Protein AF-A0A5C6QFR6-F1 (afdb_monomer)

Radius of gyration: 28.16 Å; Cα contacts (8 Å, |Δi|>4): 29; chains: 1; bounding box: 52×26×78 Å

pLDDT: mean 91.11, std 8.31, range [51.81, 97.38]

Sequence (98 aa):
MLKNLSLAKKIHLALTLIGAIFLSTTIFFFHHDEKELAEHFVERNLESLALNYFDSVNTMMLTGTIANRQLIQNKILSQDDIVEARILRTQAVNKVFG

Foldseek 3Di:
DVPPDDPVVVVVVVVVVVVVVVVVVVVVVCVVVVVVVVVVVVVVVVVVLLVVLVVVCVVCLVVVNNVCSVVSQVVSVPPPPDPHHDDDDDPVCVVSRD

Secondary structure (DSSP, 8-state):
-GGG--HHHHHHHHHHHHHHHHHHHHHHHHHHHHHHHHHHHHHHHHHHHHHHHHHHHHHHHHHT-GGGHHHHHHHHHTSTT-S-------HHHHHHH-

Organism: NCBI:txid89401

Solvent-accessible surface area (backbone atoms only — not comparable to full-atom values): 5793 Å² total; per-residue (Å²): 128,80,85,81,57,55,72,68,58,54,51,49,51,51,52,51,50,53,50,48,54,52,49,54,50,51,52,57,54,48,59,54,53,52,50,53,51,50,52,55,50,51,50,54,51,50,51,50,52,50,50,53,50,51,50,52,47,50,50,20,58,77,71,72,48,40,89,54,47,61,60,59,44,49,61,55,51,69,37,93,91,40,91,78,76,84,87,90,74,56,72,70,55,41,75,77,63,104

Structure (mmCIF, N/CA/C/O backbone):
data_AF-A0A5C6QFR6-F1
#
_entry.id   AF-A0A5C6QFR6-F1
#
loop_
_atom_site.group_PDB
_atom_site.id
_atom_site.type_symbol
_atom_site.label_atom_id
_atom_site.label_alt_id
_atom_site.label_comp_id
_atom_site.label_asym_id
_atom_site.label_entity_id
_atom_site.label_seq_id
_atom_site.pdbx_PDB_ins_code
_atom_site.Cartn_x
_atom_site.Cartn_y
_atom_site.Cartn_z
_atom_site.occupancy
_atom_site.B_iso_or_equiv
_atom_site.auth_seq_id
_atom_site.auth_comp_id
_atom_site.auth_asym_id
_atom_site.auth_atom_id
_atom_site.pdbx_PDB_model_num
ATOM 1 N N . MET A 1 1 ? 27.272 -16.846 -44.819 1.00 51.81 1 MET A N 1
ATOM 2 C CA . MET A 1 1 ? 26.107 -15.993 -45.160 1.00 51.81 1 MET A CA 1
ATOM 3 C C . MET A 1 1 ? 26.287 -14.502 -44.842 1.00 51.81 1 MET A C 1
ATOM 5 O O . MET A 1 1 ? 25.835 -13.692 -45.633 1.00 51.81 1 MET A O 1
ATOM 9 N N . LEU A 1 2 ? 26.986 -14.102 -43.767 1.00 56.81 2 LEU A N 1
ATOM 10 C CA . LEU A 1 2 ? 27.191 -12.679 -43.402 1.00 56.81 2 LEU A CA 1
ATOM 11 C C . LEU A 1 2 ? 28.184 -11.890 -44.288 1.00 56.81 2 LEU A C 1
ATOM 13 O O . LEU A 1 2 ? 28.194 -10.659 -44.265 1.00 56.81 2 LEU A O 1
ATOM 17 N N . LYS A 1 3 ? 29.021 -12.574 -45.082 1.00 59.34 3 LYS A N 1
ATOM 18 C CA . LYS A 1 3 ? 30.079 -11.937 -45.891 1.00 59.34 3 LYS A CA 1
ATOM 19 C C . LYS A 1 3 ? 29.555 -11.115 -47.084 1.00 59.34 3 LYS A C 1
ATOM 21 O O . LYS A 1 3 ? 30.212 -10.146 -47.445 1.00 59.34 3 LYS A O 1
ATOM 26 N N . ASN A 1 4 ? 28.362 -11.418 -47.615 1.00 63.91 4 ASN A N 1
ATOM 27 C CA . ASN A 1 4 ? 27.818 -10.806 -48.845 1.00 63.91 4 ASN A CA 1
ATOM 28 C C . ASN A 1 4 ? 26.804 -9.669 -48.591 1.00 63.91 4 ASN A C 1
ATOM 30 O O . ASN A 1 4 ? 26.052 -9.286 -49.484 1.00 63.91 4 ASN A O 1
ATOM 34 N N . LEU A 1 5 ? 26.734 -9.139 -47.368 1.00 68.38 5 LEU A N 1
ATOM 35 C CA . LEU A 1 5 ? 25.826 -8.041 -47.032 1.00 68.38 5 LEU A CA 1
ATOM 36 C C . LEU A 1 5 ? 26.433 -6.684 -47.418 1.00 68.38 5 LEU A C 1
ATOM 38 O O . LEU A 1 5 ? 27.587 -6.402 -47.089 1.00 68.38 5 LEU A O 1
ATOM 42 N N . SER A 1 6 ? 25.623 -5.834 -48.061 1.00 80.38 6 SER A N 1
ATOM 43 C CA . SER A 1 6 ? 25.921 -4.408 -48.266 1.00 80.38 6 SER A CA 1
ATOM 44 C C . SER A 1 6 ? 26.280 -3.736 -46.935 1.00 80.38 6 SER A C 1
ATOM 46 O O . SER A 1 6 ? 25.743 -4.103 -45.885 1.00 80.38 6 SER A O 1
ATOM 48 N N . LEU A 1 7 ? 27.169 -2.740 -46.984 1.00 82.00 7 LEU A N 1
ATOM 49 C CA . LEU A 1 7 ? 27.622 -1.980 -45.817 1.00 82.00 7 LEU A CA 1
ATOM 50 C C . LEU A 1 7 ? 26.445 -1.452 -44.979 1.00 82.00 7 LEU A C 1
ATOM 52 O O . LEU A 1 7 ? 26.453 -1.595 -43.759 1.00 82.00 7 LEU A O 1
ATOM 56 N N . ALA A 1 8 ? 25.386 -0.964 -45.631 1.00 84.38 8 ALA A N 1
ATOM 57 C CA . ALA A 1 8 ? 24.175 -0.490 -44.962 1.00 84.38 8 ALA A CA 1
ATOM 58 C C . ALA A 1 8 ? 23.491 -1.586 -44.124 1.00 84.38 8 ALA A C 1
ATOM 60 O O . ALA A 1 8 ? 23.129 -1.361 -42.972 1.00 84.38 8 ALA A O 1
ATOM 61 N N . LYS A 1 9 ? 23.376 -2.814 -44.654 1.00 85.69 9 LYS A N 1
ATOM 62 C CA . LYS A 1 9 ? 22.759 -3.933 -43.920 1.00 85.69 9 LYS A CA 1
ATOM 63 C C . LYS A 1 9 ? 23.591 -4.361 -42.708 1.00 85.69 9 LYS A C 1
ATOM 65 O O . LYS A 1 9 ? 23.016 -4.782 -41.711 1.00 85.69 9 LYS A O 1
ATOM 70 N N . LYS A 1 10 ? 24.922 -4.238 -42.770 1.00 83.56 10 LYS A N 1
ATOM 71 C CA . LYS A 1 10 ? 25.805 -4.512 -41.621 1.00 83.56 10 LYS A CA 1
ATOM 72 C C . LYS A 1 10 ? 25.608 -3.484 -40.505 1.00 83.56 10 LYS A C 1
ATOM 74 O O . LYS A 1 10 ? 25.533 -3.871 -39.345 1.00 83.56 10 LYS A O 1
ATOM 79 N N . ILE A 1 11 ? 25.471 -2.206 -40.863 1.00 90.19 11 ILE A N 1
ATOM 80 C CA . ILE A 1 11 ? 25.215 -1.120 -39.906 1.00 90.19 11 ILE A CA 1
ATOM 81 C C . ILE A 1 11 ? 23.843 -1.292 -39.249 1.00 90.19 11 ILE A C 1
ATOM 83 O O . ILE A 1 11 ? 23.750 -1.251 -38.027 1.00 90.19 11 ILE A O 1
ATOM 87 N N . HIS A 1 12 ? 22.791 -1.557 -40.030 1.00 91.25 12 HIS A N 1
ATOM 88 C CA . HIS A 1 12 ? 21.461 -1.804 -39.468 1.00 91.25 12 HIS A CA 1
ATOM 89 C C . HIS A 1 12 ? 21.438 -3.026 -38.550 1.00 91.25 12 HIS A C 1
ATOM 91 O O . HIS A 1 12 ? 20.867 -2.946 -37.471 1.00 91.25 12 HIS A O 1
ATOM 97 N N . LEU A 1 13 ? 22.110 -4.122 -38.924 1.00 91.69 13 LEU A N 1
ATOM 98 C CA . LEU A 1 13 ? 22.210 -5.304 -38.068 1.00 91.69 13 LEU A CA 1
ATOM 99 C C . LEU A 1 13 ? 22.889 -4.981 -36.731 1.00 91.69 13 LEU A C 1
ATOM 101 O O . LEU A 1 13 ? 22.395 -5.395 -35.688 1.00 91.69 13 LEU A O 1
ATOM 105 N N . ALA A 1 14 ? 23.990 -4.226 -36.755 1.00 92.44 14 ALA A N 1
ATOM 106 C CA . ALA A 1 14 ? 24.676 -3.803 -35.538 1.00 92.44 14 ALA A CA 1
ATOM 107 C C . ALA A 1 14 ? 23.789 -2.897 -34.670 1.00 92.44 14 ALA A C 1
ATOM 109 O O . ALA A 1 14 ? 23.700 -3.103 -33.463 1.00 92.44 14 ALA A O 1
ATOM 110 N N . LEU A 1 15 ? 23.085 -1.942 -35.284 1.00 94.62 15 LEU A N 1
ATOM 111 C CA . LEU A 1 15 ? 22.184 -1.031 -34.580 1.00 94.62 15 LEU A CA 1
ATOM 112 C C . LEU A 1 15 ? 21.015 -1.781 -33.929 1.00 94.62 15 LEU A C 1
ATOM 114 O O . LEU A 1 15 ? 20.712 -1.552 -32.761 1.00 94.62 15 LEU A O 1
ATOM 118 N N . THR A 1 16 ? 20.398 -2.716 -34.654 1.00 95.38 16 THR A N 1
ATOM 119 C CA . THR A 1 16 ? 19.339 -3.577 -34.118 1.00 95.38 16 THR A CA 1
ATOM 120 C C . THR A 1 16 ? 19.859 -4.454 -32.986 1.00 95.38 16 THR A C 1
ATOM 122 O O . THR A 1 16 ? 19.168 -4.606 -31.986 1.00 95.38 16 THR A O 1
ATOM 125 N N . LEU A 1 17 ? 21.071 -5.001 -33.105 1.00 96.00 17 LEU A N 1
ATOM 126 C CA . LEU A 1 17 ? 21.658 -5.847 -32.066 1.00 96.00 17 LEU A CA 1
ATOM 127 C C . LEU A 1 17 ? 21.901 -5.061 -30.772 1.00 96.00 17 LEU A C 1
ATOM 129 O O . LEU A 1 17 ? 21.523 -5.517 -29.699 1.00 96.00 17 LEU A O 1
ATOM 133 N N . ILE A 1 18 ? 22.473 -3.860 -30.878 1.00 96.50 18 ILE A N 1
ATOM 134 C CA . ILE A 1 18 ? 22.690 -2.975 -29.728 1.00 96.50 18 ILE A CA 1
ATOM 135 C C . ILE A 1 18 ? 21.349 -2.571 -29.109 1.00 96.50 18 ILE A C 1
ATOM 137 O O . ILE A 1 18 ? 21.189 -2.663 -27.895 1.00 96.50 18 ILE A O 1
ATOM 141 N N . GLY A 1 19 ? 20.372 -2.182 -29.934 1.00 96.81 19 GLY A N 1
ATOM 142 C CA . GLY A 1 19 ? 19.032 -1.827 -29.465 1.00 96.81 19 GLY A CA 1
ATOM 143 C C . GLY A 1 19 ? 18.330 -2.985 -28.755 1.00 96.81 19 GLY A C 1
ATOM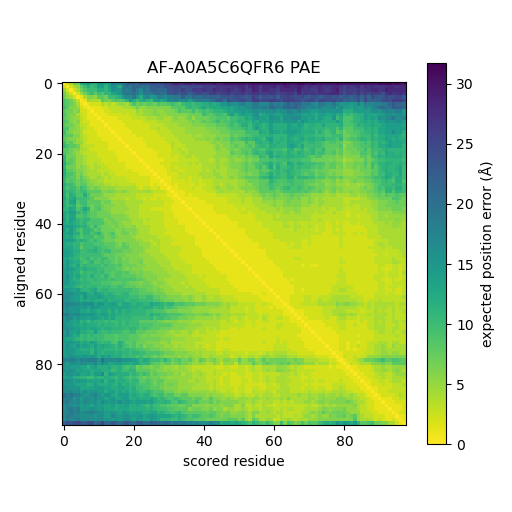 144 O O . GLY A 1 19 ? 17.737 -2.778 -27.703 1.00 96.81 19 GLY A O 1
ATOM 145 N N . ALA A 1 20 ? 18.449 -4.206 -29.280 1.00 96.88 20 ALA A N 1
ATOM 146 C CA . ALA A 1 20 ? 17.881 -5.401 -28.665 1.00 96.88 20 ALA A CA 1
ATOM 147 C C . ALA A 1 20 ? 18.539 -5.712 -27.314 1.00 96.88 20 ALA A C 1
ATOM 149 O O . ALA A 1 20 ? 17.832 -5.933 -26.339 1.00 96.88 20 ALA A O 1
ATOM 150 N N . ILE A 1 21 ? 19.874 -5.668 -27.231 1.00 96.81 21 ILE A N 1
ATOM 151 C CA . ILE A 1 21 ? 20.605 -5.899 -25.974 1.00 96.81 21 ILE A CA 1
ATOM 152 C C . ILE A 1 21 ? 20.226 -4.848 -24.927 1.00 96.81 21 ILE A C 1
ATOM 154 O O . ILE A 1 21 ? 19.957 -5.194 -23.774 1.00 96.81 21 ILE A O 1
ATOM 158 N N . PHE A 1 22 ? 20.178 -3.576 -25.325 1.00 96.69 22 PHE A N 1
ATOM 159 C CA . PHE A 1 22 ? 19.798 -2.485 -24.434 1.00 96.69 22 PHE A CA 1
ATOM 160 C C . PHE A 1 22 ? 18.365 -2.666 -23.926 1.00 96.69 22 PHE A C 1
ATOM 162 O O . PHE A 1 22 ? 18.150 -2.690 -22.719 1.00 96.69 22 PHE A O 1
ATOM 169 N N . LEU A 1 23 ? 17.411 -2.901 -24.833 1.00 96.38 23 LEU A N 1
ATOM 170 C CA . LEU A 1 23 ? 16.007 -3.118 -24.490 1.00 96.38 23 LEU A CA 1
ATOM 171 C C . LEU A 1 23 ? 15.827 -4.322 -23.559 1.00 96.38 23 LEU A C 1
ATOM 173 O O . LEU A 1 23 ? 15.140 -4.210 -22.548 1.00 96.38 23 LEU A O 1
ATOM 177 N N . SER A 1 24 ? 16.459 -5.459 -23.865 1.00 96.00 24 SER A N 1
ATOM 178 C CA . SER A 1 24 ? 16.389 -6.653 -23.019 1.00 96.00 24 SER A CA 1
ATOM 179 C C . SER A 1 24 ? 16.935 -6.390 -21.620 1.00 96.00 24 SER A C 1
ATOM 181 O O . SER A 1 24 ? 16.329 -6.821 -20.643 1.00 96.00 24 SER A O 1
ATOM 183 N N . THR A 1 25 ? 18.042 -5.653 -21.520 1.00 95.00 25 THR A N 1
ATOM 184 C CA . THR A 1 25 ? 18.614 -5.270 -20.227 1.00 95.00 25 THR A CA 1
ATOM 185 C C . THR A 1 25 ? 17.639 -4.381 -19.460 1.00 95.00 25 THR A C 1
ATOM 187 O O . THR A 1 25 ? 17.298 -4.695 -18.325 1.00 95.00 25 THR A O 1
ATOM 190 N N . THR A 1 26 ? 17.121 -3.320 -20.084 1.00 95.44 26 THR A N 1
ATOM 191 C CA . THR A 1 26 ? 16.170 -2.405 -19.439 1.00 95.44 26 THR A CA 1
ATOM 192 C C . THR A 1 26 ? 14.922 -3.126 -18.951 1.00 95.44 26 THR A C 1
ATOM 194 O O . THR A 1 26 ? 14.538 -2.922 -17.807 1.00 95.44 26 THR A O 1
ATOM 197 N N . ILE A 1 27 ? 14.320 -3.993 -19.772 1.00 94.88 27 ILE A N 1
ATOM 198 C CA . ILE A 1 27 ? 13.129 -4.764 -19.387 1.00 94.88 27 ILE A CA 1
ATOM 199 C C . ILE A 1 27 ? 13.424 -5.650 -18.173 1.00 94.88 27 ILE A C 1
ATOM 201 O O . ILE A 1 27 ? 12.605 -5.724 -17.263 1.00 94.88 27 ILE A O 1
ATOM 205 N N . PHE A 1 28 ? 14.588 -6.304 -18.144 1.00 92.69 28 PHE 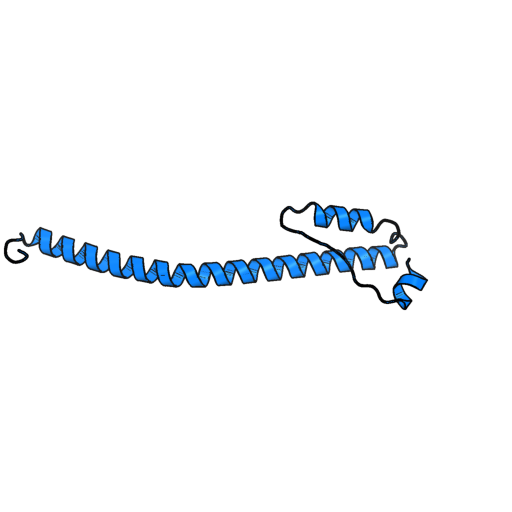A N 1
ATOM 206 C CA . PHE A 1 28 ? 14.953 -7.183 -17.037 1.00 92.69 28 PHE A CA 1
ATOM 207 C C . PHE A 1 28 ? 15.090 -6.423 -15.713 1.00 92.69 28 PHE A C 1
ATOM 209 O O . PHE A 1 28 ? 14.556 -6.871 -14.702 1.00 92.69 28 PHE A O 1
ATOM 216 N N . PHE A 1 29 ? 15.756 -5.264 -15.726 1.00 91.81 29 PHE A N 1
ATOM 217 C CA . PHE A 1 29 ? 15.876 -4.416 -14.536 1.00 91.81 29 PHE A CA 1
ATOM 218 C C . PHE A 1 29 ? 14.520 -3.838 -14.111 1.00 91.81 29 PHE A C 1
ATOM 220 O O . PHE A 1 29 ? 14.126 -3.996 -12.960 1.00 91.81 29 PHE A O 1
ATOM 227 N N . PHE A 1 30 ? 13.759 -3.269 -15.052 1.00 94.25 30 PHE A N 1
ATOM 228 C CA . PHE A 1 30 ? 12.449 -2.682 -14.755 1.00 94.25 30 PHE A CA 1
ATOM 229 C C . PHE A 1 30 ? 11.477 -3.682 -14.140 1.00 94.25 30 PHE A C 1
ATOM 231 O O . PHE A 1 30 ? 10.740 -3.326 -13.231 1.00 94.25 30 PHE A O 1
ATOM 238 N N . HIS A 1 31 ? 11.476 -4.930 -14.609 1.00 91.44 31 HIS A N 1
ATOM 239 C CA . HIS A 1 31 ? 10.545 -5.930 -14.099 1.00 91.44 31 HIS A CA 1
ATOM 240 C C . HIS A 1 31 ? 10.741 -6.219 -12.602 1.00 91.44 31 HIS A C 1
ATOM 242 O O . HIS A 1 31 ? 9.769 -6.480 -11.894 1.00 91.44 31 HIS A O 1
ATOM 248 N N . HIS A 1 32 ? 11.985 -6.176 -12.117 1.00 88.69 32 HIS A N 1
ATOM 249 C CA . HIS A 1 32 ? 12.278 -6.365 -10.700 1.00 88.69 32 HIS A CA 1
ATOM 250 C C . HIS A 1 32 ? 11.882 -5.133 -9.881 1.00 88.69 32 HIS A C 1
ATOM 252 O O . HIS A 1 32 ? 11.130 -5.258 -8.915 1.00 88.69 32 HIS A O 1
ATOM 258 N N . ASP A 1 33 ? 12.321 -3.956 -10.328 1.00 93.31 33 ASP A N 1
ATOM 259 C CA . ASP A 1 33 ? 12.104 -2.690 -9.626 1.00 93.31 33 ASP A CA 1
ATOM 260 C C . ASP A 1 33 ? 10.610 -2.329 -9.550 1.00 93.31 33 ASP A C 1
ATOM 262 O O . ASP A 1 33 ? 10.127 -1.845 -8.528 1.00 93.31 33 ASP A O 1
ATOM 266 N N . GLU A 1 34 ? 9.846 -2.598 -10.614 1.00 94.75 34 GLU A N 1
ATOM 267 C CA . GLU A 1 34 ? 8.402 -2.348 -10.662 1.00 94.75 34 GLU A CA 1
ATOM 268 C C . GLU A 1 34 ? 7.648 -3.216 -9.653 1.00 94.75 34 GLU A C 1
ATOM 270 O O . GLU A 1 34 ? 6.742 -2.730 -8.973 1.00 94.75 34 GLU A O 1
ATOM 275 N N . LYS A 1 35 ? 8.046 -4.486 -9.511 1.00 93.81 35 LYS A N 1
ATOM 276 C CA . LYS A 1 35 ? 7.442 -5.389 -8.532 1.00 93.81 35 LYS A CA 1
ATOM 277 C C . LYS A 1 35 ? 7.728 -4.925 -7.104 1.00 93.81 35 LYS A C 1
ATOM 279 O O . LYS A 1 35 ? 6.798 -4.855 -6.305 1.00 93.81 35 LYS A O 1
ATOM 284 N N . GLU A 1 36 ? 8.983 -4.601 -6.794 1.00 95.88 36 GLU A N 1
ATOM 285 C CA . GLU A 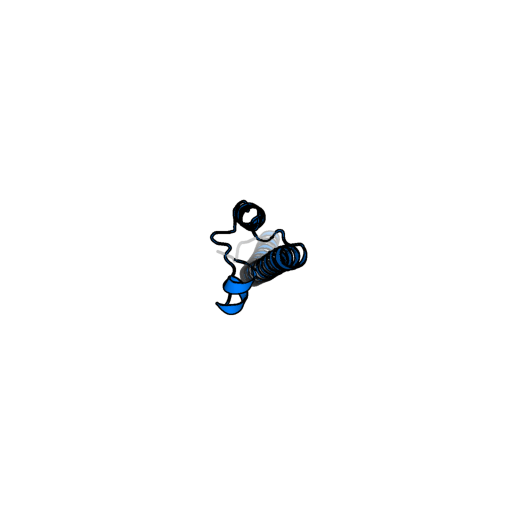1 36 ? 9.371 -4.116 -5.465 1.00 95.88 36 GLU A CA 1
ATOM 286 C C . GLU A 1 36 ? 8.628 -2.821 -5.115 1.00 95.88 36 GLU A C 1
ATOM 288 O O . GLU A 1 36 ? 8.047 -2.701 -4.037 1.00 95.88 36 GLU A O 1
ATOM 293 N N . LEU A 1 37 ? 8.564 -1.876 -6.056 1.00 96.38 37 LEU A N 1
ATOM 294 C CA . LEU A 1 37 ? 7.849 -0.621 -5.861 1.00 96.38 37 LEU A CA 1
ATOM 295 C C . LEU A 1 37 ? 6.348 -0.844 -5.635 1.00 96.38 37 LEU A C 1
ATOM 297 O O . LEU A 1 37 ? 5.765 -0.203 -4.759 1.00 96.38 37 LEU A O 1
ATOM 301 N N . ALA A 1 38 ? 5.725 -1.740 -6.404 1.00 96.31 38 ALA A N 1
ATOM 302 C CA . ALA A 1 38 ? 4.311 -2.064 -6.258 1.00 96.31 38 ALA A CA 1
ATOM 303 C C . ALA A 1 38 ? 4.012 -2.704 -4.894 1.00 96.31 38 ALA A C 1
ATOM 305 O O . ALA A 1 38 ? 3.083 -2.268 -4.213 1.00 96.31 38 ALA A O 1
ATOM 306 N N . GLU A 1 39 ? 4.812 -3.683 -4.462 1.00 96.12 39 GLU A N 1
ATOM 307 C CA . GLU A 1 39 ? 4.668 -4.317 -3.145 1.00 96.12 39 GLU A CA 1
ATOM 308 C C . GLU A 1 39 ? 4.819 -3.286 -2.020 1.00 96.12 39 GLU A C 1
ATOM 310 O O . GLU A 1 39 ? 3.947 -3.171 -1.157 1.00 96.12 39 GLU A O 1
ATOM 315 N N . HIS A 1 40 ? 5.864 -2.461 -2.083 1.00 97.38 40 HIS A N 1
ATOM 316 C CA . HIS A 1 40 ? 6.147 -1.463 -1.058 1.00 97.38 40 HIS A CA 1
ATOM 317 C C . HIS A 1 40 ? 5.085 -0.352 -1.009 1.00 97.38 40 HIS A C 1
ATOM 319 O O . HIS A 1 40 ? 4.775 0.185 0.061 1.00 97.38 40 HIS A O 1
ATOM 325 N N . PHE A 1 41 ? 4.509 0.006 -2.159 1.00 96.25 41 PHE A N 1
ATOM 326 C CA . PHE A 1 41 ? 3.393 0.943 -2.245 1.00 96.25 41 PHE A CA 1
ATOM 327 C C . PHE A 1 41 ? 2.125 0.365 -1.606 1.00 96.25 41 PHE A C 1
ATOM 329 O O . PHE A 1 41 ? 1.490 1.043 -0.795 1.00 96.25 41 PHE A O 1
ATOM 336 N N . VAL A 1 42 ? 1.780 -0.885 -1.932 1.00 95.00 42 VAL A N 1
ATOM 337 C CA . VAL A 1 42 ? 0.611 -1.573 -1.367 1.00 95.00 42 VAL A CA 1
ATOM 338 C C . VAL A 1 42 ? 0.751 -1.728 0.145 1.00 95.00 42 VAL A C 1
ATOM 340 O O . VAL A 1 42 ? -0.192 -1.409 0.865 1.00 95.00 42 VAL A O 1
ATOM 343 N N . GLU A 1 43 ? 1.923 -2.132 0.639 1.00 96.38 43 GLU A N 1
ATOM 344 C CA . GLU A 1 43 ? 2.197 -2.264 2.073 1.00 96.38 43 GLU A CA 1
ATOM 345 C C . GLU A 1 43 ? 1.971 -0.942 2.813 1.00 96.38 43 GLU A C 1
ATOM 347 O O . GLU A 1 43 ? 1.203 -0.884 3.773 1.00 96.38 43 GLU A O 1
ATOM 352 N N . ARG A 1 44 ? 2.571 0.150 2.326 1.00 96.56 44 ARG A N 1
ATOM 353 C CA . ARG A 1 44 ? 2.428 1.473 2.949 1.00 96.56 44 ARG A CA 1
ATOM 354 C C . ARG A 1 44 ? 0.998 1.994 2.904 1.00 96.56 44 ARG A C 1
ATOM 356 O O . ARG A 1 44 ? 0.539 2.631 3.854 1.00 96.56 44 ARG A O 1
ATOM 363 N N . ASN A 1 45 ? 0.295 1.756 1.800 1.00 94.56 45 ASN A N 1
ATOM 364 C CA . ASN A 1 45 ? -1.106 2.133 1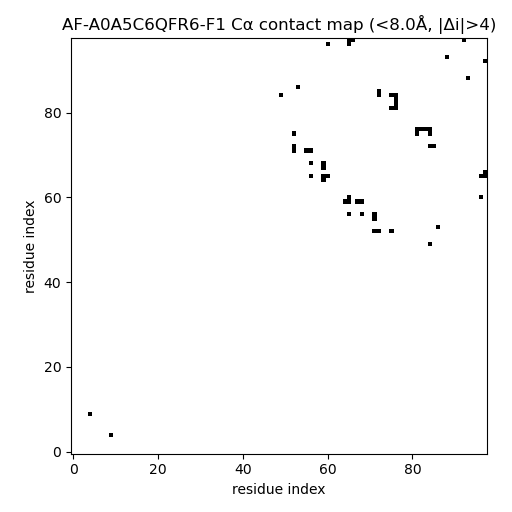.683 1.00 94.56 45 ASN A CA 1
ATOM 36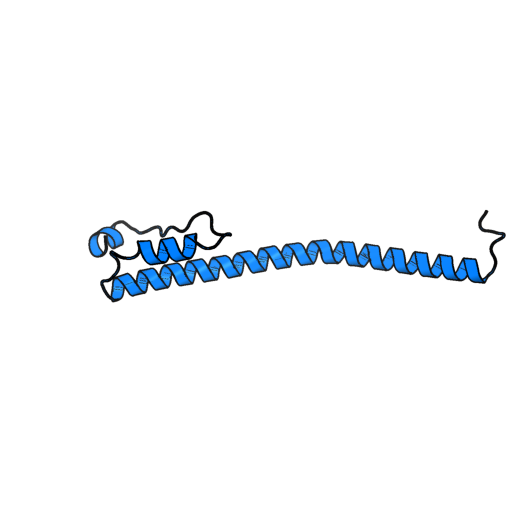5 C C . ASN A 1 45 ? -1.970 1.338 2.673 1.00 94.56 45 ASN A C 1
ATOM 367 O O . ASN A 1 45 ? -2.809 1.917 3.363 1.00 94.56 45 ASN A O 1
ATOM 371 N N . LEU A 1 46 ? -1.726 0.031 2.797 1.00 94.62 46 LEU A N 1
ATOM 372 C CA . LEU A 1 46 ? -2.437 -0.837 3.729 1.00 94.62 46 LEU A CA 1
ATOM 373 C C . LEU A 1 46 ? -2.163 -0.453 5.190 1.00 94.62 46 LEU A C 1
ATOM 375 O O . LEU A 1 46 ? -3.102 -0.380 5.982 1.00 94.62 46 LEU A O 1
ATOM 379 N N . GLU A 1 47 ? -0.913 -0.142 5.539 1.00 95.88 47 GLU A N 1
ATOM 380 C CA . GLU A 1 47 ? -0.543 0.375 6.860 1.00 95.88 47 GLU A CA 1
ATOM 381 C C . GLU A 1 47 ? -1.288 1.680 7.165 1.00 95.88 47 GLU A C 1
ATOM 383 O O . GLU A 1 47 ? -1.910 1.814 8.220 1.00 95.88 47 GLU A O 1
ATOM 388 N N . SER A 1 48 ? -1.308 2.624 6.219 1.00 95.56 48 SER A N 1
ATOM 389 C CA . SER A 1 48 ? -2.034 3.885 6.384 1.00 95.56 48 SER A CA 1
ATOM 390 C C . SER A 1 48 ? -3.537 3.664 6.579 1.00 95.56 48 SER A C 1
ATOM 392 O O . SER A 1 48 ? -4.142 4.264 7.470 1.00 95.56 48 SER A O 1
ATOM 394 N N . LEU A 1 49 ? -4.154 2.772 5.799 1.00 94.69 49 LEU A N 1
ATOM 395 C CA . LEU A 1 49 ? -5.561 2.402 5.961 1.00 94.69 49 LEU A CA 1
ATOM 396 C C . LEU A 1 49 ? -5.833 1.768 7.331 1.00 94.69 49 LEU A C 1
ATOM 398 O O . LEU A 1 49 ? -6.826 2.115 7.974 1.00 94.69 49 LEU A O 1
ATOM 402 N N . ALA A 1 50 ? -4.953 0.882 7.801 1.00 94.94 50 ALA A N 1
ATOM 403 C CA . ALA A 1 50 ? -5.071 0.243 9.107 1.00 94.94 50 ALA A CA 1
ATOM 404 C C . ALA A 1 50 ? -4.950 1.256 10.258 1.00 94.94 50 ALA A C 1
ATOM 406 O O . ALA A 1 50 ? -5.764 1.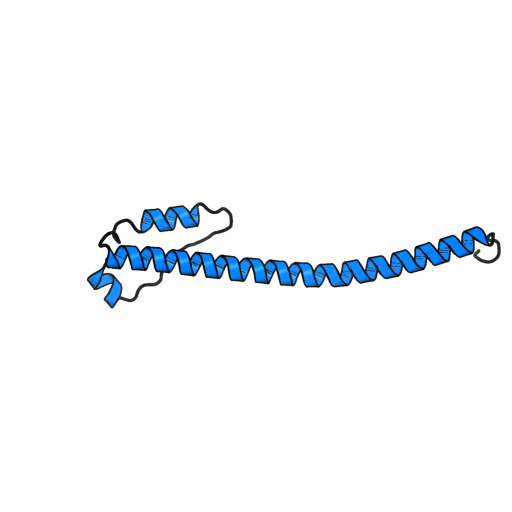225 11.185 1.00 94.94 50 ALA A O 1
ATOM 407 N N . LEU A 1 51 ? -3.996 2.188 10.180 1.00 95.81 51 LEU A N 1
ATOM 408 C CA . LEU A 1 51 ? -3.836 3.269 11.158 1.00 95.81 51 LEU A CA 1
ATOM 409 C C . LEU A 1 51 ? -5.066 4.185 11.178 1.00 95.81 51 LEU A C 1
ATOM 411 O O . LEU A 1 51 ? -5.639 4.425 12.239 1.00 95.81 51 LEU A O 1
ATOM 415 N N . ASN A 1 52 ? -5.557 4.598 10.008 1.00 94.56 52 ASN A N 1
ATOM 416 C CA . ASN A 1 52 ? -6.769 5.414 9.897 1.00 94.56 52 ASN A CA 1
ATOM 417 C C . ASN A 1 52 ? -8.012 4.695 10.450 1.00 94.56 52 ASN A C 1
ATOM 419 O O . ASN A 1 52 ? -8.878 5.321 11.075 1.00 94.56 52 ASN A O 1
ATOM 423 N N . TYR A 1 53 ? -8.119 3.378 10.239 1.00 95.06 53 TYR A N 1
ATOM 424 C CA . TYR A 1 53 ? -9.184 2.570 10.831 1.00 95.06 53 TYR A CA 1
ATOM 425 C C . TYR A 1 53 ? -9.113 2.596 12.356 1.00 95.06 53 TYR A C 1
ATOM 427 O O . TYR A 1 53 ? -10.116 2.845 13.030 1.00 95.06 53 TYR A O 1
ATOM 435 N N . PHE A 1 54 ? -7.917 2.349 12.888 1.00 95.06 54 PHE A N 1
ATOM 436 C CA . PHE A 1 54 ? -7.658 2.312 14.315 1.00 95.06 54 PHE A CA 1
ATOM 437 C C . PHE A 1 54 ? -7.969 3.661 14.972 1.00 95.06 54 PHE A C 1
ATOM 439 O O . PHE A 1 54 ? -8.703 3.704 15.958 1.00 95.06 54 PHE A O 1
ATOM 446 N N . ASP A 1 55 ? -7.534 4.766 14.370 1.00 95.75 55 ASP A N 1
ATOM 447 C CA . ASP A 1 55 ? -7.797 6.121 14.859 1.00 95.75 55 ASP A CA 1
ATOM 448 C C . ASP A 1 55 ? -9.276 6.502 14.802 1.00 95.75 55 ASP A C 1
ATOM 450 O O . ASP A 1 55 ? -9.796 7.141 15.722 1.00 95.75 55 ASP A O 1
ATOM 454 N N . SER A 1 56 ? -9.993 6.054 13.770 1.00 94.94 56 SER A N 1
ATOM 455 C CA . SER A 1 56 ? -11.447 6.218 13.698 1.00 94.94 56 SER A CA 1
ATOM 456 C C . SER A 1 56 ? -12.130 5.505 14.865 1.00 94.94 56 SER A C 1
ATOM 458 O O . SER A 1 56 ? -13.017 6.063 15.513 1.00 94.94 56 SER A O 1
ATOM 460 N N . VAL A 1 57 ? -11.694 4.284 15.183 1.00 94.06 57 VAL A N 1
ATOM 461 C CA . VAL A 1 57 ? -12.219 3.522 16.322 1.00 94.06 57 VAL A CA 1
ATOM 462 C C . VAL A 1 57 ? -11.840 4.161 17.657 1.00 94.06 57 VAL A C 1
ATOM 464 O O . VAL A 1 57 ? -12.703 4.277 18.527 1.00 94.06 57 VAL A O 1
ATOM 467 N N . ASN A 1 58 ? -10.616 4.666 17.807 1.00 93.81 58 ASN A N 1
ATOM 468 C CA . ASN A 1 58 ? -10.196 5.417 18.992 1.00 93.81 58 ASN A CA 1
ATOM 469 C C . ASN A 1 58 ? -11.029 6.682 19.190 1.00 93.81 58 ASN A C 1
ATOM 471 O O . ASN A 1 58 ? -11.508 6.951 20.290 1.00 93.81 58 ASN A O 1
ATOM 475 N N . THR A 1 59 ? -11.281 7.422 18.115 1.00 95.00 59 THR A N 1
ATOM 476 C CA . THR A 1 59 ? -12.132 8.612 18.145 1.00 95.00 59 THR A CA 1
ATOM 477 C C . THR A 1 59 ? -13.561 8.250 18.543 1.00 95.00 59 THR A C 1
ATOM 479 O O . THR A 1 59 ? -14.178 8.951 19.344 1.00 95.00 59 THR A O 1
ATOM 482 N N . MET A 1 60 ? -14.092 7.122 18.067 1.00 94.31 60 MET A N 1
ATOM 483 C CA . MET A 1 60 ? -15.402 6.633 18.504 1.00 94.31 60 MET A CA 1
ATOM 484 C C . MET A 1 60 ? -15.423 6.232 19.987 1.00 94.31 60 MET A C 1
ATOM 486 O O . MET A 1 60 ? -16.433 6.454 20.654 1.00 94.31 60 MET A O 1
ATOM 490 N N . MET A 1 61 ? -14.327 5.692 20.533 1.00 92.88 61 MET A N 1
ATOM 491 C CA . MET A 1 61 ? -14.205 5.445 21.978 1.00 92.88 61 MET A CA 1
ATOM 492 C C . MET A 1 61 ? -14.231 6.754 22.778 1.00 92.88 61 MET A C 1
ATOM 494 O O . MET A 1 61 ? -14.948 6.842 23.770 1.00 92.88 61 MET A O 1
ATOM 498 N N . LEU A 1 62 ? -13.513 7.787 22.323 1.00 93.25 62 LEU A N 1
ATOM 499 C CA . LEU A 1 62 ? -13.450 9.092 22.996 1.00 93.25 62 LEU A CA 1
ATOM 500 C C . LEU A 1 62 ? -14.756 9.892 22.895 1.00 93.25 62 LEU A C 1
ATOM 502 O O . LEU A 1 62 ? -15.121 10.604 23.825 1.00 93.25 62 LEU A O 1
ATOM 506 N N . THR A 1 63 ? -15.468 9.771 21.777 1.00 94.88 63 THR A N 1
ATOM 507 C CA . THR A 1 63 ? -16.738 10.479 21.529 1.00 94.88 63 THR A CA 1
ATOM 508 C C . THR A 1 63 ? -17.967 9.706 22.012 1.00 94.88 63 THR A C 1
ATOM 510 O O . THR A 1 63 ? -19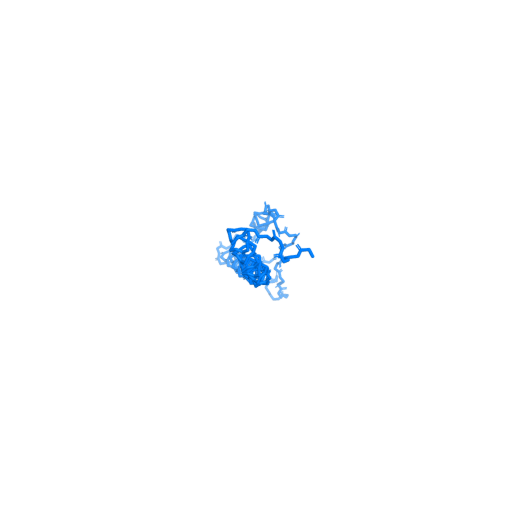.083 10.206 21.899 1.00 94.88 63 THR A O 1
ATOM 513 N N . GLY A 1 64 ? -17.792 8.487 22.535 1.00 92.81 64 GLY A N 1
ATOM 514 C CA . GLY A 1 64 ? -18.891 7.644 23.018 1.00 92.81 64 GLY A CA 1
ATOM 515 C C . GLY A 1 64 ? -19.738 7.001 21.912 1.00 92.81 64 GLY A C 1
ATOM 516 O O . GLY A 1 64 ? -20.840 6.530 22.175 1.00 92.81 64 GLY A O 1
ATOM 517 N N . THR A 1 65 ? -19.243 6.954 20.674 1.00 94.62 65 THR A N 1
ATOM 518 C CA . THR A 1 65 ? -19.968 6.436 19.497 1.00 94.62 65 THR A CA 1
ATOM 519 C C . THR A 1 65 ? -19.497 5.047 19.043 1.00 94.62 65 THR A C 1
ATOM 521 O O . THR A 1 65 ? -19.878 4.570 17.975 1.00 94.62 65 THR A O 1
ATOM 524 N N . ILE A 1 66 ? -18.711 4.349 19.870 1.00 92.88 66 ILE A N 1
ATOM 525 C CA . ILE A 1 66 ? -18.089 3.044 19.569 1.00 92.88 66 ILE A CA 1
ATOM 526 C C . ILE A 1 66 ? -19.069 1.927 19.179 1.00 92.88 66 ILE A C 1
ATOM 528 O O . ILE A 1 66 ? -18.705 1.021 18.424 1.00 92.88 66 ILE A O 1
ATOM 532 N N . ALA A 1 67 ? -20.329 2.011 19.614 1.00 90.69 67 ALA A N 1
ATOM 533 C CA . ALA A 1 67 ? -21.388 1.090 19.199 1.00 90.69 67 ALA A CA 1
ATOM 534 C C . ALA A 1 67 ? -21.588 1.068 17.668 1.00 90.69 67 ALA A C 1
ATOM 536 O O . ALA A 1 67 ? -21.959 0.041 17.106 1.00 90.69 67 ALA A O 1
ATOM 537 N N . ASN A 1 68 ? -21.258 2.168 16.983 1.00 91.69 68 ASN A N 1
ATOM 538 C CA . ASN A 1 68 ? -21.402 2.326 15.536 1.00 91.69 68 ASN A CA 1
ATOM 539 C C . ASN A 1 68 ? -20.153 1.913 14.738 1.00 91.69 68 ASN A C 1
ATOM 541 O O . ASN A 1 68 ? -20.097 2.144 13.529 1.00 91.69 68 ASN A O 1
ATOM 545 N N . ARG A 1 69 ? -19.152 1.276 15.367 1.00 91.50 69 ARG A N 1
ATOM 546 C CA . ARG A 1 69 ? -17.881 0.900 14.711 1.00 91.50 69 ARG A CA 1
ATOM 547 C C . ARG A 1 69 ? -18.040 0.084 13.428 1.00 91.50 69 ARG A C 1
ATOM 549 O O . ARG A 1 69 ? -17.180 0.157 12.552 1.00 91.50 69 ARG A O 1
ATOM 556 N N . GLN A 1 70 ? -19.133 -0.676 13.318 1.00 92.88 70 GLN A N 1
ATOM 557 C CA . GLN A 1 70 ? -19.433 -1.499 12.150 1.00 92.88 70 GLN A CA 1
ATOM 558 C C . GLN A 1 70 ? -19.579 -0.646 10.885 1.00 92.88 70 GLN A C 1
ATOM 560 O O . GLN A 1 70 ? -19.212 -1.098 9.810 1.00 92.88 70 GLN A O 1
ATOM 565 N N . LEU A 1 71 ? -20.048 0.602 11.001 1.00 92.75 71 LEU A N 1
ATOM 566 C CA . LEU A 1 71 ? -20.145 1.517 9.862 1.00 92.75 71 LEU A CA 1
ATOM 567 C C . LEU A 1 71 ? -18.767 1.813 9.263 1.00 92.75 71 LEU A C 1
ATOM 569 O O . LEU A 1 71 ? -18.594 1.740 8.049 1.00 92.75 71 LEU A O 1
ATOM 573 N N . ILE A 1 72 ? -17.775 2.096 10.112 1.00 93.56 72 ILE A N 1
ATOM 574 C CA . ILE A 1 72 ? -16.399 2.337 9.664 1.00 93.56 72 ILE A CA 1
ATOM 575 C C . ILE A 1 72 ? -15.774 1.045 9.133 1.00 93.56 72 ILE A C 1
ATOM 577 O O . ILE A 1 72 ? -15.140 1.069 8.084 1.00 93.56 72 ILE A O 1
ATOM 581 N N . GLN A 1 73 ? -15.998 -0.087 9.806 1.00 94.38 73 GLN A N 1
ATOM 582 C CA . GLN A 1 73 ? -15.516 -1.388 9.337 1.00 94.38 73 GLN A CA 1
ATOM 583 C C . GLN A 1 73 ? -16.057 -1.718 7.938 1.00 94.38 73 GLN A C 1
ATOM 585 O O . GLN A 1 73 ? -15.286 -2.059 7.048 1.00 94.38 73 GLN A O 1
ATOM 590 N N . ASN A 1 74 ? -17.363 -1.544 7.719 1.00 94.88 74 ASN A N 1
ATOM 591 C CA . ASN A 1 74 ? -18.010 -1.787 6.431 1.00 94.88 74 ASN A CA 1
ATOM 592 C C . ASN A 1 74 ? -17.501 -0.832 5.345 1.00 94.88 74 ASN A C 1
ATOM 594 O O . ASN A 1 74 ? -17.330 -1.251 4.209 1.00 94.88 74 ASN A O 1
ATOM 598 N N . LYS A 1 75 ? -17.223 0.432 5.691 1.00 93.62 75 LYS A N 1
ATOM 599 C CA . LYS A 1 75 ? -16.623 1.403 4.763 1.00 93.62 75 LYS A CA 1
ATOM 600 C C . LYS A 1 75 ? -15.219 0.986 4.315 1.00 93.62 75 LYS A C 1
ATOM 602 O O . LYS A 1 75 ? -14.825 1.263 3.191 1.00 93.62 75 LYS A O 1
ATOM 607 N N . ILE A 1 76 ? -14.440 0.357 5.191 1.00 93.31 76 ILE A N 1
ATOM 608 C CA . ILE A 1 76 ? -13.101 -0.120 4.827 1.00 93.31 76 ILE A CA 1
ATOM 609 C C . ILE A 1 76 ? -13.191 -1.395 3.996 1.00 93.31 76 ILE A C 1
ATOM 611 O O . ILE A 1 76 ? -12.496 -1.493 2.991 1.00 93.31 76 ILE A O 1
ATOM 615 N N . LEU A 1 77 ? -14.078 -2.316 4.379 1.00 94.81 77 LEU A N 1
ATOM 616 C CA . LEU A 1 77 ? -14.360 -3.554 3.649 1.00 94.81 77 LEU A CA 1
ATOM 617 C C . LEU A 1 77 ? -15.027 -3.327 2.285 1.00 94.81 77 LEU A C 1
ATOM 619 O O . LEU A 1 77 ? -15.039 -4.235 1.467 1.00 94.81 77 LEU A O 1
ATOM 623 N N . SER A 1 78 ? -15.598 -2.146 2.023 1.00 93.62 78 SER A N 1
ATOM 624 C CA . SER A 1 78 ? -16.136 -1.814 0.700 1.00 93.62 78 SER A CA 1
ATOM 625 C C . SER A 1 78 ? -15.054 -1.444 -0.318 1.00 93.62 78 SER A C 1
ATOM 627 O O . SER A 1 78 ? -15.393 -1.105 -1.445 1.00 93.62 78 SER A O 1
ATOM 629 N N . GLN A 1 79 ? -13.781 -1.417 0.081 1.00 90.56 79 GLN A N 1
ATOM 630 C CA . GLN A 1 79 ? -12.664 -1.285 -0.850 1.00 90.56 79 GLN A CA 1
ATOM 631 C C . GLN A 1 79 ? -12.352 -2.659 -1.444 1.00 90.56 79 GLN A C 1
ATOM 633 O O . GLN A 1 79 ? -12.153 -3.611 -0.691 1.00 90.56 79 GLN A O 1
ATOM 638 N N . ASP A 1 80 ? -12.278 -2.740 -2.773 1.00 86.75 80 ASP A N 1
ATOM 639 C CA . ASP A 1 80 ? -12.158 -4.005 -3.514 1.00 86.75 80 ASP A CA 1
ATOM 640 C C . ASP A 1 80 ? -10.939 -4.849 -3.093 1.00 86.75 80 ASP A C 1
ATOM 642 O O . ASP A 1 80 ? -11.005 -6.077 -3.078 1.00 86.75 80 ASP A O 1
ATOM 646 N N . ASP A 1 81 ? -9.851 -4.193 -2.681 1.00 89.50 81 ASP A N 1
ATOM 647 C CA . ASP A 1 81 ? -8.582 -4.841 -2.333 1.00 89.50 81 ASP A CA 1
ATOM 648 C C . ASP A 1 81 ? -8.479 -5.264 -0.851 1.00 89.50 81 ASP A C 1
ATOM 650 O O . ASP A 1 81 ? -7.434 -5.750 -0.411 1.00 89.50 81 ASP A O 1
ATOM 654 N N . ILE A 1 82 ? -9.538 -5.081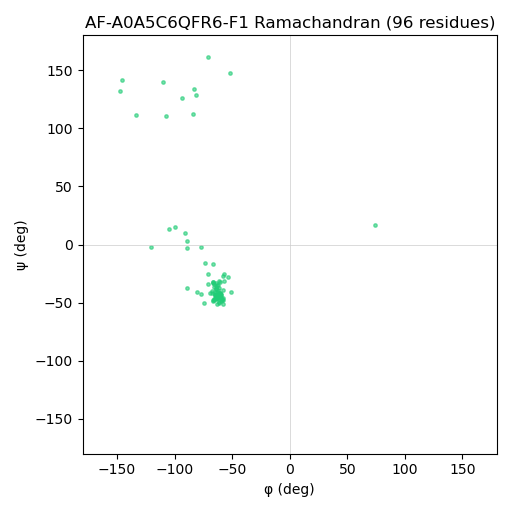 -0.049 1.00 93.06 82 ILE A N 1
ATOM 655 C CA . ILE A 1 82 ? -9.535 -5.396 1.388 1.00 93.06 82 ILE A CA 1
ATOM 656 C C . ILE A 1 82 ? -10.361 -6.652 1.679 1.00 93.06 82 ILE A C 1
ATOM 658 O O . ILE A 1 82 ? -11.588 -6.642 1.650 1.00 93.06 82 ILE A O 1
ATOM 662 N N . VAL A 1 83 ? -9.675 -7.733 2.058 1.00 93.69 83 VAL A N 1
ATOM 663 C CA . VAL A 1 83 ? -10.305 -9.032 2.366 1.00 93.69 83 VAL A CA 1
ATOM 664 C C . VAL A 1 83 ? -10.897 -9.079 3.780 1.00 93.69 83 VAL A C 1
ATOM 666 O O . VAL A 1 83 ? -11.982 -9.615 3.994 1.00 93.69 83 VAL A O 1
ATOM 669 N N . GLU A 1 84 ? -10.188 -8.526 4.764 1.00 92.88 84 GLU A N 1
ATOM 670 C CA . GLU A 1 84 ? -10.623 -8.481 6.161 1.00 92.88 84 GLU A CA 1
ATOM 671 C C . GLU A 1 84 ? -10.145 -7.179 6.810 1.00 92.88 84 GLU A C 1
ATOM 673 O O . GLU A 1 84 ? -9.026 -6.722 6.587 1.00 92.88 84 GLU A O 1
ATOM 678 N N . ALA A 1 85 ? -10.985 -6.597 7.663 1.00 94.06 85 ALA A N 1
ATOM 679 C CA . ALA A 1 85 ? -10.630 -5.473 8.517 1.00 94.06 85 ALA A CA 1
ATOM 680 C C . ALA A 1 85 ? -11.138 -5.768 9.926 1.00 94.06 85 ALA A C 1
ATOM 682 O O . ALA A 1 85 ? -12.347 -5.813 10.151 1.00 94.06 85 ALA A O 1
ATOM 683 N N . ARG A 1 86 ? -10.238 -5.989 10.887 1.00 92.12 86 ARG A N 1
ATOM 684 C CA . ARG A 1 86 ? -10.605 -6.337 12.266 1.00 92.12 86 ARG A CA 1
ATOM 685 C C . ARG A 1 86 ? -9.595 -5.786 13.262 1.00 92.12 86 ARG A C 1
ATOM 687 O O . ARG A 1 86 ? -8.398 -6.007 13.129 1.00 92.12 86 ARG A O 1
ATOM 694 N N . ILE A 1 87 ? -10.096 -5.144 14.317 1.00 91.12 87 ILE A N 1
ATOM 695 C CA . ILE A 1 87 ? -9.267 -4.684 15.437 1.00 91.12 87 ILE A CA 1
ATOM 696 C C . ILE A 1 87 ? -9.259 -5.741 16.536 1.00 91.12 87 ILE A C 1
ATOM 698 O O . ILE A 1 87 ? -10.307 -6.151 17.046 1.00 91.12 87 ILE A O 1
ATOM 702 N N . LEU A 1 88 ? -8.059 -6.152 16.935 1.00 91.31 88 LEU A N 1
ATOM 703 C CA . LEU A 1 88 ? -7.845 -7.014 18.090 1.00 91.31 88 LEU A CA 1
ATOM 704 C C . LEU A 1 88 ? -7.803 -6.151 19.353 1.00 91.31 88 LEU A C 1
ATOM 706 O O . LEU A 1 88 ? -6.895 -5.347 19.541 1.00 91.31 88 LEU A O 1
ATOM 710 N N . ARG A 1 89 ? -8.811 -6.302 20.214 1.00 89.31 89 ARG A N 1
ATOM 711 C CA . ARG A 1 89 ? -8.962 -5.525 21.452 1.00 89.31 89 ARG A CA 1
ATOM 712 C C . ARG A 1 89 ? -8.712 -6.411 2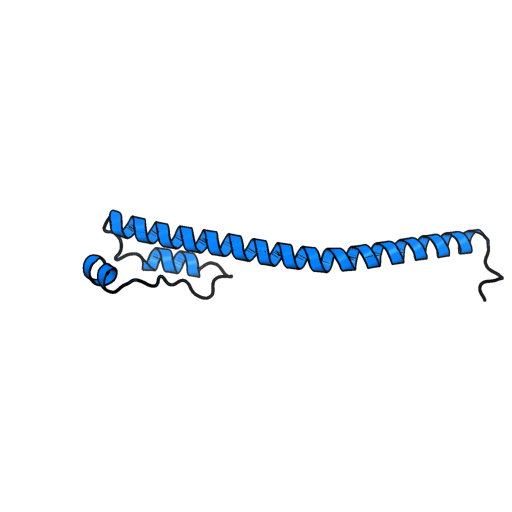2.668 1.00 89.31 89 ARG A C 1
ATOM 714 O O . ARG A 1 89 ? -9.143 -7.564 22.700 1.00 89.31 89 ARG A O 1
ATOM 721 N N . THR A 1 90 ? -8.028 -5.876 23.678 1.00 93.50 90 THR A N 1
ATOM 722 C CA . THR A 1 90 ? -7.812 -6.586 24.947 1.00 93.50 90 THR A CA 1
ATOM 723 C C . THR A 1 90 ? -9.113 -6.677 25.748 1.00 93.50 90 THR A C 1
ATOM 725 O O . THR A 1 90 ? -10.047 -5.898 25.550 1.00 93.50 90 THR A O 1
ATOM 728 N N . GLN A 1 91 ? -9.176 -7.604 26.710 1.00 92.19 91 GLN A N 1
ATOM 729 C CA . GLN A 1 91 ? -10.367 -7.744 27.556 1.00 92.19 91 GLN A CA 1
ATOM 730 C C . GLN A 1 91 ? -10.687 -6.473 28.358 1.00 92.19 91 GLN A C 1
ATOM 732 O O . GLN A 1 91 ? -11.857 -6.189 28.596 1.00 92.19 91 GLN A O 1
ATOM 737 N N . ALA A 1 92 ? -9.672 -5.704 28.764 1.00 91.75 92 ALA A N 1
ATOM 738 C CA . ALA A 1 92 ? -9.870 -4.449 29.486 1.00 91.75 92 ALA A CA 1
ATOM 739 C C . ALA A 1 92 ? -10.614 -3.413 28.629 1.00 91.75 92 ALA A C 1
ATOM 741 O O . ALA A 1 92 ? -11.570 -2.807 29.104 1.00 91.75 92 ALA A O 1
ATOM 742 N N . VAL A 1 93 ? -10.236 -3.274 27.353 1.00 90.00 93 VAL A N 1
ATOM 743 C CA . VAL A 1 93 ? -10.901 -2.363 26.407 1.00 90.00 93 VAL A CA 1
ATOM 744 C C . VAL A 1 93 ? -12.350 -2.792 26.173 1.00 90.00 93 VAL A C 1
ATOM 746 O O . VAL A 1 93 ? -13.247 -1.957 26.240 1.00 90.00 93 VAL A O 1
ATOM 749 N N . ASN A 1 94 ? -12.604 -4.093 25.993 1.00 88.12 94 ASN A N 1
ATOM 750 C CA . ASN A 1 94 ? -13.965 -4.600 25.775 1.00 88.12 94 ASN A CA 1
ATOM 751 C C . ASN A 1 94 ? -14.888 -4.374 26.987 1.00 88.12 94 ASN A C 1
ATOM 753 O O . ASN A 1 94 ? -16.077 -4.129 26.818 1.00 88.12 94 ASN A O 1
ATOM 757 N N . LYS A 1 95 ? -14.361 -4.425 28.219 1.00 89.44 95 LYS A N 1
ATOM 758 C CA . LYS A 1 95 ? -15.151 -4.147 29.434 1.00 89.44 95 LYS A CA 1
ATOM 759 C C . LYS A 1 95 ? -15.602 -2.689 29.534 1.00 89.44 95 LYS A C 1
ATOM 761 O O . LYS A 1 95 ? -16.652 -2.432 30.109 1.00 89.44 95 LYS A O 1
ATOM 766 N N . VAL A 1 96 ? -14.803 -1.757 29.014 1.00 87.75 96 VAL A N 1
ATOM 767 C CA . VAL A 1 96 ? -15.084 -0.315 29.084 1.00 87.75 96 VAL A CA 1
ATOM 768 C C . VAL A 1 96 ? -15.917 0.154 27.889 1.00 87.75 96 VAL A C 1
ATOM 770 O O . VAL A 1 96 ? -16.796 0.993 28.056 1.00 87.75 96 VAL A O 1
ATOM 773 N N . PHE A 1 97 ? -15.669 -0.396 26.697 1.00 86.31 97 PHE A N 1
ATOM 774 C CA . PHE A 1 97 ? -16.205 0.134 25.438 1.00 86.31 97 PHE A CA 1
ATOM 775 C C . PHE A 1 97 ? -17.093 -0.837 24.635 1.00 86.31 97 PHE A C 1
ATOM 777 O O . PHE A 1 97 ? -17.599 -0.442 23.586 1.00 86.31 97 PHE A O 1
ATOM 784 N N . GLY A 1 98 ? -17.295 -2.085 25.080 1.00 71.25 98 GLY A N 1
ATOM 785 C CA . GLY A 1 98 ? -18.018 -3.118 24.306 1.00 71.25 98 GLY A CA 1
ATOM 786 C C . GLY A 1 98 ? -17.248 -3.586 23.071 1.00 71.25 98 GLY A C 1
ATOM 787 O O . GLY A 1 98 ? -17.813 -3.707 21.955 1.00 71.25 98 GLY A O 1
#

Mean predicted aligned error: 6.95 Å